Protein AF-A0AAE3HDG9-F1 (afdb_monomer)

Radius of gyration: 16.7 Å; Cα contacts (8 Å, |Δi|>4): 189; chains: 1; bounding box: 44×28×38 Å

Nearest PDB structures (foldseek):
  4u7b-assembly2_G-2  TM=3.051E-01  e=1.682E-01  Drosophila mauritiana
  8r29-assembly1_A  TM=5.264E-01  e=5.907E+00  Amblyomma maculatum
  8s37-assembly1_E  TM=3.810E-01  e=3.129E+00  Klebsiella pneumoniae
  7qoo-assembly1_P  TM=1.709E-01  e=3.843E-01  Homo sapiens

Structure (mmCIF, N/CA/C/O backbone):
data_AF-A0AAE3HDG9-F1
#
_entry.id   AF-A0AAE3HDG9-F1
#
loop_
_atom_site.group_PDB
_atom_site.id
_atom_site.type_symbol
_atom_site.label_atom_id
_atom_site.label_alt_id
_atom_site.label_comp_id
_atom_site.label_asym_id
_atom_site.label_entity_id
_atom_site.label_seq_id
_atom_site.pdbx_PDB_ins_code
_atom_site.Cartn_x
_atom_site.Cartn_y
_atom_site.Cartn_z
_atom_site.occupancy
_atom_site.B_iso_or_equiv
_atom_site.auth_seq_id
_atom_site.auth_comp_id
_atom_site.auth_asym_id
_atom_site.auth_atom_id
_atom_site.pdbx_PDB_model_num
ATOM 1 N N . THR A 1 1 ? 25.015 6.619 13.732 1.00 83.19 1 THR A N 1
ATOM 2 C CA . THR A 1 1 ? 25.661 6.656 12.402 1.00 83.19 1 THR A CA 1
ATOM 3 C C . THR A 1 1 ? 24.804 5.899 11.414 1.00 83.19 1 THR A C 1
ATOM 5 O O . THR A 1 1 ? 24.188 4.919 11.824 1.00 83.19 1 THR A O 1
ATOM 8 N N . ILE A 1 2 ? 24.777 6.331 10.151 1.00 88.38 2 ILE A N 1
ATOM 9 C CA . ILE A 1 2 ? 24.028 5.689 9.052 1.00 88.38 2 ILE A CA 1
ATOM 10 C C . ILE A 1 2 ? 24.358 4.190 8.954 1.00 88.38 2 ILE A C 1
ATOM 12 O O . ILE A 1 2 ? 23.454 3.365 8.882 1.00 88.38 2 ILE A O 1
ATOM 16 N N . GLU A 1 3 ? 25.629 3.827 9.137 1.00 92.56 3 GLU A N 1
ATOM 17 C CA . GLU A 1 3 ? 26.108 2.435 9.155 1.00 92.56 3 GLU A CA 1
ATOM 18 C C . GLU A 1 3 ? 25.416 1.519 10.173 1.00 92.56 3 GLU A C 1
ATOM 20 O O . GLU A 1 3 ? 25.273 0.319 9.955 1.00 92.56 3 GLU A O 1
ATOM 25 N N . ARG A 1 4 ? 24.996 2.055 11.325 1.00 93.44 4 ARG A N 1
ATOM 26 C CA . ARG A 1 4 ? 24.290 1.250 12.333 1.00 93.44 4 ARG A CA 1
ATOM 27 C C . ARG A 1 4 ? 22.851 0.980 11.905 1.00 93.44 4 ARG A C 1
ATOM 29 O O . ARG A 1 4 ? 22.374 -0.130 12.091 1.00 93.44 4 ARG A O 1
ATOM 36 N N . LEU A 1 5 ? 22.186 1.984 11.332 1.00 91.94 5 LEU A N 1
ATOM 37 C CA . LEU A 1 5 ? 20.822 1.840 10.831 1.00 91.94 5 LEU A CA 1
ATOM 38 C C . LEU A 1 5 ? 20.783 0.885 9.633 1.00 91.94 5 LEU A C 1
ATOM 40 O O . LEU A 1 5 ? 19.977 -0.033 9.638 1.00 91.94 5 LEU A O 1
ATOM 44 N N . SER A 1 6 ? 21.700 1.051 8.674 1.00 92.44 6 SER A N 1
ATOM 45 C CA . SER A 1 6 ? 21.807 0.185 7.493 1.00 92.44 6 SER A CA 1
ATOM 46 C C . SER A 1 6 ? 21.998 -1.285 7.875 1.00 92.44 6 SER A C 1
ATOM 48 O O . SER A 1 6 ? 21.221 -2.135 7.452 1.00 92.44 6 SER A O 1
ATOM 50 N N . ARG A 1 7 ? 22.960 -1.585 8.763 1.00 92.19 7 ARG A N 1
ATOM 51 C CA . ARG A 1 7 ? 23.183 -2.962 9.233 1.00 92.19 7 ARG A CA 1
ATOM 52 C C . ARG A 1 7 ? 21.958 -3.545 9.929 1.00 92.19 7 ARG A C 1
ATOM 54 O O . ARG A 1 7 ? 21.565 -4.658 9.602 1.00 92.19 7 ARG A O 1
ATOM 61 N N . ASN A 1 8 ? 21.336 -2.788 10.832 1.00 92.69 8 ASN A N 1
ATOM 62 C CA . ASN A 1 8 ? 20.141 -3.256 11.532 1.00 92.69 8 ASN A CA 1
ATOM 63 C C . ASN A 1 8 ? 18.974 -3.513 10.570 1.00 92.69 8 ASN A C 1
ATOM 65 O O . ASN A 1 8 ? 18.296 -4.518 10.729 1.00 92.69 8 ASN A O 1
ATOM 69 N N . LEU A 1 9 ? 18.765 -2.649 9.569 1.00 90.88 9 LEU A N 1
ATOM 70 C CA . LEU A 1 9 ? 17.730 -2.841 8.550 1.00 90.88 9 LEU A CA 1
ATOM 71 C C . LEU A 1 9 ? 18.028 -4.052 7.664 1.00 90.88 9 LEU A C 1
ATOM 73 O O . LEU A 1 9 ? 17.127 -4.829 7.385 1.00 90.88 9 LEU A O 1
ATOM 77 N N . SER A 1 10 ? 19.289 -4.258 7.275 1.00 90.19 10 SER A N 1
ATOM 78 C CA . SER A 1 10 ? 19.679 -5.413 6.456 1.00 90.19 10 SER A CA 1
ATOM 79 C C . SER A 1 10 ? 19.470 -6.760 7.156 1.00 90.19 10 SER A C 1
ATOM 81 O O . SER A 1 10 ? 19.280 -7.770 6.488 1.00 90.19 10 SER A O 1
ATOM 83 N N . SER A 1 11 ? 19.499 -6.784 8.493 1.00 91.94 11 SER A N 1
ATOM 84 C CA . SER A 1 11 ? 19.237 -7.981 9.297 1.00 91.94 11 SER A CA 1
ATOM 85 C C . SER A 1 11 ? 17.810 -8.050 9.845 1.00 91.94 11 SER A C 1
ATOM 87 O O . SER A 1 11 ? 17.502 -8.971 10.597 1.00 91.94 11 SER A O 1
ATOM 89 N N . PHE A 1 12 ? 16.963 -7.063 9.549 1.00 93.25 12 PHE A N 1
ATOM 90 C CA . PHE A 1 12 ? 15.618 -6.983 10.101 1.00 93.25 12 PHE A CA 1
ATOM 91 C C . PHE A 1 12 ? 14.670 -7.910 9.338 1.00 93.25 12 PHE A C 1
ATOM 93 O O . PHE A 1 12 ? 14.491 -7.771 8.131 1.00 93.25 12 PHE A O 1
ATOM 100 N N . ASN A 1 13 ? 14.057 -8.851 10.050 1.00 94.00 13 ASN A N 1
ATOM 101 C CA . ASN A 1 13 ? 13.148 -9.854 9.493 1.00 94.00 13 ASN A CA 1
ATOM 102 C C . ASN A 1 13 ? 11.793 -9.910 10.222 1.00 94.00 13 ASN A C 1
ATOM 104 O O . ASN A 1 13 ? 11.010 -10.823 9.983 1.00 94.00 13 ASN A O 1
ATOM 108 N N . GLU A 1 14 ? 11.503 -8.933 11.085 1.00 94.69 14 GLU A N 1
ATOM 109 C CA . GLU A 1 14 ? 10.283 -8.863 11.906 1.00 94.69 14 GLU A CA 1
ATOM 110 C C . GLU A 1 14 ? 9.265 -7.854 11.337 1.00 94.69 14 GLU A C 1
ATOM 112 O O . GLU A 1 14 ? 8.496 -7.242 12.078 1.00 94.69 14 GLU A O 1
ATOM 117 N N . THR A 1 15 ? 9.265 -7.641 10.017 1.00 92.06 15 THR A N 1
ATOM 118 C CA . THR A 1 15 ? 8.391 -6.659 9.351 1.00 92.06 15 THR A CA 1
ATOM 119 C C . THR A 1 15 ? 6.914 -6.923 9.621 1.00 92.06 15 THR A C 1
ATOM 121 O O . THR A 1 15 ? 6.191 -5.987 9.948 1.00 92.06 15 THR A O 1
ATOM 124 N N . ASP A 1 16 ? 6.478 -8.182 9.573 1.00 93.12 16 ASP A N 1
ATOM 125 C CA . ASP A 1 16 ? 5.082 -8.537 9.852 1.00 93.12 16 ASP A CA 1
ATOM 126 C C . ASP A 1 16 ? 4.705 -8.169 11.293 1.00 93.12 16 ASP A C 1
ATOM 128 O O . ASP A 1 16 ? 3.701 -7.506 11.530 1.00 93.12 16 ASP A O 1
ATOM 132 N N . GLN A 1 17 ? 5.564 -8.492 12.264 1.00 96.00 17 GLN A N 1
ATOM 133 C CA . GLN A 1 17 ? 5.331 -8.144 13.666 1.00 96.00 17 GLN A CA 1
ATOM 134 C C . GLN A 1 17 ? 5.332 -6.625 13.895 1.00 96.00 17 GLN A C 1
ATOM 136 O O . GLN A 1 17 ? 4.546 -6.122 14.698 1.00 96.00 17 GLN A O 1
ATOM 141 N N . LEU A 1 18 ? 6.193 -5.880 13.197 1.00 95.25 18 LEU A N 1
ATOM 142 C CA . LEU A 1 18 ? 6.191 -4.417 13.228 1.00 95.25 18 LEU A CA 1
ATOM 143 C C . LEU A 1 18 ? 4.853 -3.855 12.735 1.00 95.25 18 LEU A C 1
ATOM 145 O O . LEU A 1 18 ? 4.295 -2.971 13.389 1.00 95.25 18 LEU A O 1
ATOM 149 N N . VAL A 1 19 ? 4.341 -4.376 11.618 1.00 95.31 19 VAL A N 1
A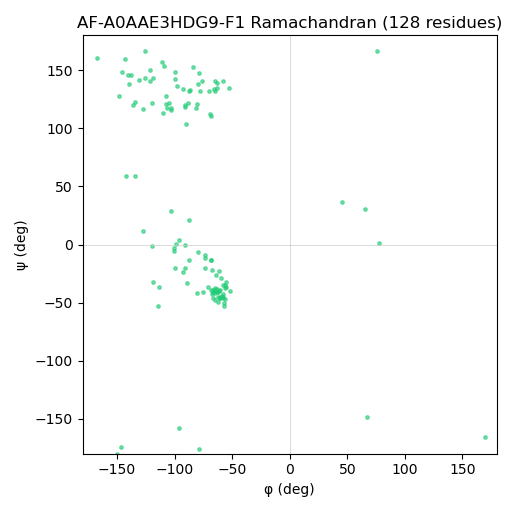TOM 150 C CA . VAL A 1 19 ? 3.045 -3.975 11.059 1.00 95.31 19 VAL A CA 1
ATOM 151 C C . VAL A 1 19 ? 1.921 -4.308 12.037 1.00 95.31 19 VAL A C 1
ATOM 153 O O . VAL A 1 19 ? 1.154 -3.415 12.384 1.00 95.31 19 VAL A O 1
ATOM 156 N N . GLU A 1 20 ? 1.866 -5.528 12.576 1.00 96.50 20 GLU A N 1
ATOM 157 C CA . GLU A 1 20 ? 0.848 -5.917 13.564 1.00 96.50 20 GLU A CA 1
ATOM 158 C C . GLU A 1 20 ? 0.875 -5.026 14.813 1.00 96.50 20 GLU A C 1
ATOM 160 O O . GLU A 1 20 ? -0.160 -4.549 15.280 1.00 96.50 20 GLU A O 1
ATOM 165 N N . ASN A 1 21 ? 2.062 -4.738 15.354 1.00 97.38 21 ASN A N 1
ATOM 166 C CA . ASN A 1 21 ? 2.210 -3.853 16.511 1.00 97.38 21 ASN A CA 1
ATOM 167 C C . ASN A 1 21 ? 1.705 -2.434 16.216 1.00 97.38 21 ASN A C 1
ATOM 169 O O . ASN A 1 21 ? 1.058 -1.806 17.062 1.00 97.38 21 ASN A O 1
ATOM 173 N N . TYR A 1 22 ? 1.987 -1.928 15.016 1.00 96.94 22 TYR A N 1
AT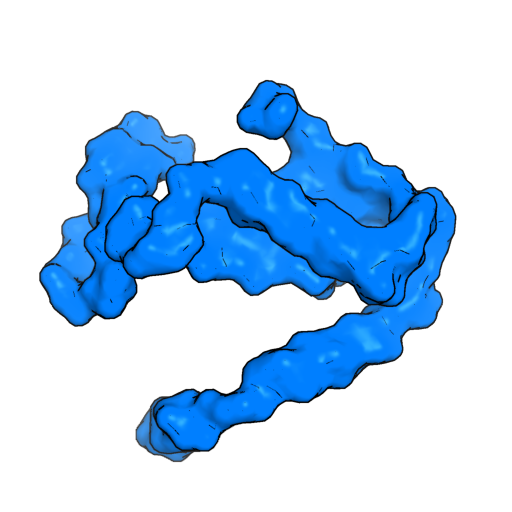OM 174 C CA . TYR A 1 22 ? 1.490 -0.632 14.578 1.00 96.94 22 TYR A CA 1
ATOM 175 C C . TYR A 1 22 ? -0.039 -0.632 14.4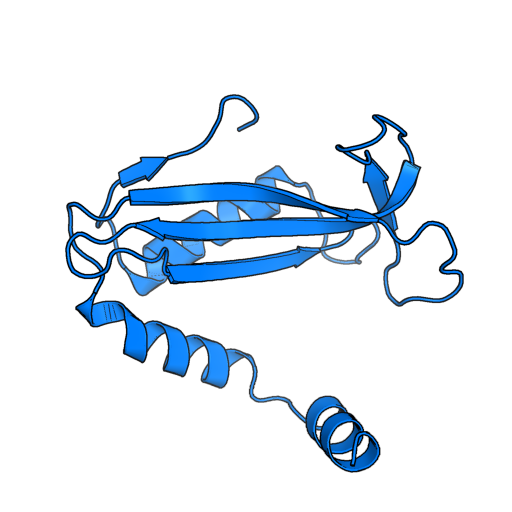43 1.00 96.94 22 TYR A C 1
ATOM 177 O O . TYR A 1 22 ? -0.700 0.240 15.010 1.00 96.94 22 TYR A O 1
ATOM 185 N N . ILE A 1 23 ? -0.610 -1.645 13.788 1.00 96.69 23 ILE A N 1
ATOM 186 C CA . ILE A 1 23 ? -2.061 -1.803 13.629 1.00 96.69 23 ILE A CA 1
ATOM 187 C C . ILE A 1 23 ? -2.760 -1.872 14.989 1.00 96.69 23 ILE A C 1
ATOM 189 O O . ILE A 1 23 ? -3.714 -1.129 15.223 1.00 96.69 23 ILE A O 1
ATOM 193 N N . ASN A 1 24 ? -2.237 -2.666 15.926 1.00 96.69 24 ASN A N 1
ATOM 194 C CA . ASN A 1 24 ? -2.752 -2.751 17.295 1.00 96.69 24 ASN A CA 1
ATOM 195 C C . ASN A 1 24 ? -2.749 -1.388 18.008 1.00 96.69 24 ASN A C 1
ATOM 197 O O . ASN A 1 24 ? -3.662 -1.080 18.775 1.00 96.69 24 ASN A O 1
ATOM 201 N N . THR A 1 25 ? -1.750 -0.543 17.733 1.00 95.31 25 THR A N 1
ATOM 202 C CA . THR A 1 25 ? -1.660 0.808 18.309 1.00 95.31 25 THR A CA 1
ATOM 203 C C . THR A 1 25 ? -2.778 1.713 17.789 1.00 95.31 25 THR A C 1
ATOM 205 O O . THR A 1 25 ? -3.391 2.451 18.564 1.00 95.31 25 THR A O 1
ATOM 208 N N . ILE A 1 26 ? -3.080 1.650 16.490 1.00 94.31 26 ILE A N 1
ATOM 209 C CA . ILE A 1 26 ? -4.078 2.530 15.866 1.00 94.31 26 ILE A CA 1
ATOM 210 C C . ILE A 1 26 ? -5.508 1.979 15.936 1.00 94.31 26 ILE A C 1
ATOM 212 O O . ILE A 1 26 ? -6.457 2.730 15.721 1.00 94.31 26 ILE A O 1
ATOM 216 N N . GLN A 1 27 ? -5.699 0.702 16.281 1.00 93.94 27 GLN A N 1
ATOM 217 C CA . GLN A 1 27 ? -7.003 0.030 16.231 1.00 93.94 27 GLN A CA 1
ATOM 218 C C . GLN A 1 27 ? -8.090 0.734 17.052 1.00 93.94 27 GLN A C 1
ATOM 220 O O . GLN A 1 27 ? -9.228 0.852 16.605 1.00 93.94 27 GLN A O 1
ATOM 225 N N . SER A 1 28 ? -7.736 1.287 18.215 1.00 92.94 28 SER A N 1
ATOM 226 C CA . SER A 1 28 ? -8.671 2.026 19.082 1.00 92.94 28 SER A CA 1
ATOM 227 C C . SER A 1 28 ? -9.160 3.369 18.502 1.00 92.94 28 SER A C 1
ATOM 229 O O . SER A 1 28 ? -10.102 3.985 19.024 1.00 92.94 28 SER A O 1
ATOM 231 N N . LEU A 1 29 ? -8.512 3.852 17.440 1.00 93.31 29 LEU A N 1
ATOM 232 C CA . LEU A 1 29 ? -8.828 5.110 16.763 1.00 93.31 29 LEU A CA 1
ATOM 233 C C . LEU A 1 29 ? -9.838 4.910 15.626 1.00 93.31 29 LEU A C 1
ATOM 235 O O . LEU A 1 29 ? -10.525 5.859 15.247 1.00 93.31 29 LEU A O 1
ATOM 239 N N . ILE A 1 30 ? -9.966 3.678 15.132 1.00 94.56 30 ILE A N 1
ATOM 240 C CA . ILE A 1 30 ? -10.834 3.311 14.015 1.00 94.56 30 ILE A CA 1
ATOM 241 C C . ILE A 1 30 ? -12.251 3.010 14.519 1.00 94.56 30 ILE A C 1
ATOM 243 O O . ILE A 1 30 ? -12.441 2.301 15.505 1.00 94.56 30 ILE A O 1
ATOM 247 N N . ASN A 1 31 ? -13.260 3.569 13.852 1.00 93.88 31 ASN A N 1
ATOM 248 C CA . ASN A 1 31 ? -14.678 3.349 14.142 1.00 93.88 31 ASN A CA 1
ATOM 249 C C . ASN A 1 31 ? -15.537 3.478 12.871 1.00 93.88 31 ASN A C 1
ATOM 251 O O . ASN A 1 31 ? -15.017 3.737 11.789 1.00 93.88 31 ASN A O 1
ATOM 255 N N . ASP A 1 32 ? -16.856 3.304 12.989 1.00 94.75 32 ASP A N 1
ATOM 256 C CA . ASP A 1 32 ? -17.766 3.281 11.831 1.00 94.75 32 ASP A CA 1
ATOM 257 C C . ASP A 1 32 ? -17.789 4.586 11.023 1.00 94.75 32 ASP A C 1
ATOM 259 O O . ASP A 1 32 ? -18.100 4.566 9.834 1.00 94.75 32 ASP A O 1
ATOM 263 N N . ASN A 1 33 ? -17.406 5.707 11.638 1.00 94.38 33 ASN A N 1
ATOM 264 C CA . ASN A 1 33 ? -17.305 7.004 10.970 1.00 94.38 33 ASN A CA 1
ATOM 265 C C . ASN A 1 33 ? -15.908 7.274 10.391 1.00 94.38 33 ASN A C 1
ATOM 267 O O . ASN A 1 33 ? -15.685 8.341 9.821 1.00 94.38 33 ASN A O 1
ATOM 271 N N . THR A 1 34 ? -14.952 6.354 10.550 1.00 95.62 34 THR A N 1
ATOM 272 C CA . THR A 1 34 ? -13.625 6.485 9.945 1.00 95.62 34 THR A CA 1
ATOM 273 C C . THR A 1 34 ? -13.737 6.427 8.429 1.00 95.62 34 THR A C 1
ATOM 275 O O . THR A 1 34 ? -14.388 5.536 7.881 1.00 95.62 34 THR A O 1
ATOM 278 N N . ILE A 1 35 ? -13.063 7.350 7.747 1.00 96.44 35 ILE A N 1
ATOM 279 C CA . ILE A 1 35 ? -12.957 7.353 6.288 1.00 96.44 35 ILE A CA 1
ATOM 280 C C . ILE A 1 35 ? -11.569 6.842 5.920 1.00 96.44 35 ILE A C 1
ATOM 282 O O . ILE A 1 35 ? -10.570 7.457 6.275 1.00 96.44 35 ILE A O 1
ATOM 286 N N . PHE A 1 36 ? -11.507 5.723 5.212 1.00 97.00 36 PHE A N 1
ATOM 287 C CA . PHE A 1 36 ? -10.293 5.193 4.609 1.00 97.00 36 PHE A CA 1
ATOM 288 C C . PHE A 1 36 ? -10.165 5.755 3.196 1.00 97.00 36 PHE A C 1
ATOM 290 O O . PHE A 1 36 ? -10.872 5.315 2.288 1.00 97.00 36 PHE A O 1
ATOM 297 N N . CYS A 1 37 ? -9.285 6.734 3.025 1.00 96.56 37 CYS A N 1
ATOM 298 C CA . CYS A 1 37 ? -8.916 7.279 1.727 1.00 96.56 37 CYS A CA 1
ATOM 299 C C . CYS A 1 37 ? -7.879 6.356 1.092 1.00 96.56 37 CYS A C 1
ATOM 301 O O . CYS A 1 37 ? -6.799 6.189 1.658 1.00 96.56 37 CYS A O 1
ATOM 303 N N . ILE A 1 38 ? -8.217 5.755 -0.044 1.00 96.38 38 ILE A N 1
ATOM 304 C CA . ILE A 1 38 ? -7.345 4.843 -0.784 1.00 96.38 38 ILE A CA 1
ATOM 305 C C . ILE A 1 38 ? -6.875 5.584 -2.023 1.00 96.38 38 ILE A C 1
ATOM 307 O O . ILE A 1 38 ? -7.704 6.009 -2.828 1.00 96.38 38 ILE A O 1
ATOM 311 N N . ASP A 1 39 ? -5.563 5.738 -2.159 1.00 95.31 39 ASP A N 1
ATOM 312 C CA . ASP A 1 39 ? -4.978 6.483 -3.265 1.00 95.31 39 ASP A CA 1
ATOM 313 C C . ASP A 1 39 ? -3.714 5.813 -3.804 1.00 95.31 39 ASP A C 1
ATOM 315 O O . ASP A 1 39 ? -2.952 5.165 -3.078 1.00 95.31 39 ASP A O 1
ATOM 319 N N . GLY A 1 40 ? -3.532 5.942 -5.115 1.00 93.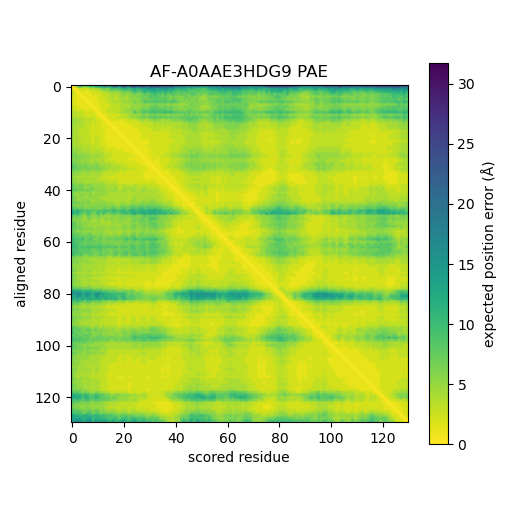81 40 GLY A N 1
ATOM 320 C CA . GLY A 1 40 ? -2.370 5.442 -5.835 1.00 93.81 40 GLY A CA 1
ATOM 321 C C . GLY A 1 40 ? -1.392 6.580 -6.089 1.00 93.81 40 GLY A C 1
ATOM 322 O O . GLY A 1 40 ? -1.792 7.702 -6.376 1.00 93.81 40 GLY A O 1
ATOM 323 N N . SER A 1 41 ? -0.100 6.301 -5.997 1.00 93.12 41 SER A N 1
ATOM 324 C CA . SER A 1 41 ? 0.938 7.276 -6.332 1.00 93.12 41 SER A CA 1
ATOM 325 C C . SER A 1 41 ? 2.157 6.573 -6.918 1.00 93.12 41 SER A C 1
ATOM 327 O O . SER A 1 41 ? 2.154 5.362 -7.139 1.00 93.12 41 SER A O 1
ATOM 329 N N . GLU A 1 42 ? 3.221 7.319 -7.166 1.00 94.50 42 GLU A N 1
ATOM 330 C CA . GLU A 1 42 ? 4.427 6.834 -7.800 1.00 94.50 42 GLU A CA 1
ATOM 331 C C . GLU A 1 42 ? 5.668 7.537 -7.247 1.00 94.50 42 GLU A C 1
ATOM 333 O O . GLU A 1 42 ? 5.659 8.708 -6.869 1.00 94.50 42 GLU A O 1
ATOM 338 N N . ILE A 1 43 ? 6.782 6.810 -7.228 1.00 94.62 43 ILE A N 1
ATOM 339 C CA . ILE A 1 43 ? 8.110 7.365 -6.994 1.00 94.62 43 ILE A CA 1
ATOM 340 C C . ILE A 1 43 ? 8.885 7.283 -8.297 1.00 94.62 43 ILE A C 1
ATOM 342 O O . ILE A 1 43 ? 9.301 6.204 -8.720 1.00 94.62 43 ILE A O 1
ATOM 346 N N . THR A 1 44 ? 9.183 8.442 -8.872 1.00 95.56 44 THR A N 1
ATOM 347 C CA . THR A 1 44 ? 10.087 8.557 -10.017 1.00 95.56 44 THR A CA 1
ATOM 348 C C . THR A 1 44 ? 11.552 8.496 -9.575 1.00 95.56 44 THR A C 1
ATOM 350 O O . THR A 1 44 ? 11.970 9.129 -8.600 1.00 95.56 44 THR A O 1
ATOM 353 N N . LYS A 1 45 ? 12.364 7.764 -10.331 1.00 94.75 45 LYS A N 1
ATOM 354 C CA . LYS A 1 45 ? 13.809 7.559 -10.167 1.00 94.75 45 LYS A CA 1
ATOM 355 C C . LYS A 1 45 ? 14.537 7.717 -11.515 1.00 94.75 45 LYS A C 1
ATOM 357 O O . LYS A 1 45 ? 15.254 6.808 -11.933 1.00 94.75 45 LYS A O 1
ATOM 362 N N . PRO A 1 46 ? 14.430 8.880 -12.185 1.00 92.50 46 PRO A N 1
ATOM 363 C CA . PRO A 1 46 ? 14.871 9.060 -13.577 1.00 92.50 46 PRO A CA 1
ATOM 364 C C . PRO A 1 46 ? 16.365 8.780 -13.806 1.00 92.50 46 PRO A C 1
ATOM 366 O O . PRO A 1 46 ? 16.765 8.347 -14.881 1.00 92.50 46 PRO A O 1
ATOM 369 N N . ASN A 1 47 ? 17.200 8.989 -12.784 1.00 93.69 47 ASN A N 1
ATOM 370 C CA . ASN A 1 47 ? 18.654 8.821 -12.872 1.00 93.69 47 ASN A CA 1
ATOM 371 C C . ASN A 1 47 ? 19.164 7.494 -12.284 1.00 93.69 47 ASN A C 1
ATOM 373 O O . ASN A 1 47 ? 20.370 7.232 -12.306 1.00 93.69 47 ASN A O 1
ATOM 377 N N . SER A 1 48 ? 18.281 6.670 -11.715 1.00 92.00 48 SER A N 1
ATOM 378 C CA . SER A 1 48 ? 18.663 5.387 -11.126 1.00 92.00 48 SER A CA 1
ATOM 379 C C . SER A 1 48 ? 18.913 4.347 -12.215 1.00 92.00 48 SER A C 1
ATOM 381 O O . SER A 1 48 ? 18.214 4.309 -13.224 1.00 92.00 48 SER A O 1
ATOM 383 N N . LYS A 1 49 ? 19.942 3.514 -12.009 1.00 86.44 49 LYS A N 1
ATOM 384 C CA . LYS A 1 49 ? 20.397 2.520 -12.997 1.00 86.44 49 LYS A CA 1
ATOM 385 C C . LYS A 1 49 ? 20.316 1.072 -12.517 1.00 86.44 49 LYS A C 1
ATOM 387 O O . LYS A 1 49 ? 20.135 0.188 -13.340 1.00 86.44 49 LYS A O 1
ATOM 392 N N . VAL A 1 50 ? 20.500 0.825 -11.217 1.00 87.25 50 VAL A N 1
ATOM 393 C CA . VAL A 1 50 ? 20.672 -0.532 -10.663 1.00 87.25 50 VAL A CA 1
ATOM 394 C C . VAL A 1 50 ? 19.961 -0.648 -9.310 1.00 87.25 50 VAL A C 1
ATOM 396 O O . VAL A 1 50 ? 20.595 -0.866 -8.282 1.00 87.25 50 VAL A O 1
ATOM 399 N N . LEU A 1 51 ? 18.650 -0.403 -9.292 1.00 92.56 51 LEU A N 1
ATOM 400 C CA . LEU A 1 51 ? 17.813 -0.671 -8.118 1.00 92.56 51 LEU A CA 1
ATOM 401 C C . LEU A 1 51 ? 17.077 -2.002 -8.304 1.00 92.56 51 LEU A C 1
ATOM 403 O O . LEU A 1 51 ? 16.774 -2.394 -9.432 1.00 92.56 51 LEU A O 1
ATOM 407 N N . GLU A 1 52 ? 16.825 -2.693 -7.196 1.00 91.44 52 GLU A N 1
ATOM 408 C CA . GLU A 1 52 ? 16.103 -3.966 -7.187 1.00 91.44 52 GLU A CA 1
ATOM 409 C C . GLU A 1 52 ? 1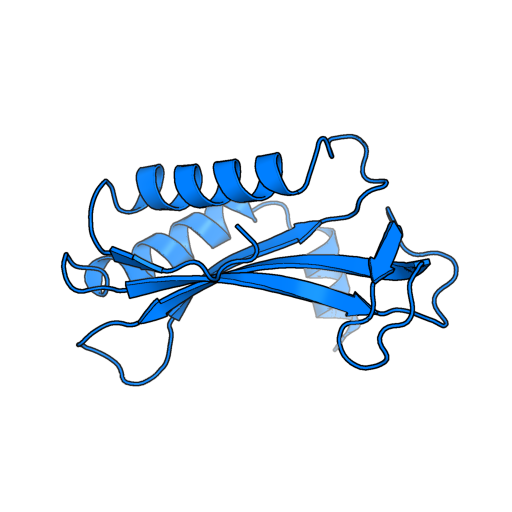4.673 -3.777 -7.695 1.00 91.44 52 GLU A C 1
ATOM 411 O O . GLU A 1 52 ? 14.007 -2.805 -7.332 1.00 91.44 52 GLU A O 1
ATOM 416 N N . ASP A 1 53 ? 14.236 -4.677 -8.577 1.00 93.62 53 ASP A N 1
ATOM 417 C CA . ASP A 1 53 ? 12.925 -4.641 -9.226 1.00 93.62 53 ASP A CA 1
ATOM 418 C C . ASP A 1 53 ? 12.543 -3.249 -9.759 1.00 93.62 53 ASP A C 1
ATOM 420 O O . ASP A 1 53 ? 11.388 -2.843 -9.684 1.00 93.62 53 ASP A O 1
ATOM 424 N N . MET A 1 54 ? 13.500 -2.476 -10.285 1.00 94.75 54 MET A N 1
ATOM 425 C CA . MET A 1 54 ? 13.209 -1.142 -10.815 1.00 94.75 54 MET A CA 1
ATOM 426 C C . MET A 1 54 ? 12.359 -1.245 -12.080 1.00 94.75 54 MET A C 1
ATOM 428 O O . MET A 1 54 ? 12.823 -1.698 -13.127 1.00 94.75 54 MET A O 1
ATOM 432 N N . GLY A 1 55 ? 11.109 -0.818 -11.950 1.00 93.94 55 GLY A N 1
ATOM 433 C CA . GLY A 1 55 ? 10.132 -0.798 -13.019 1.00 93.94 55 GLY A CA 1
ATOM 434 C C . GLY A 1 55 ? 10.041 0.565 -13.686 1.00 93.94 55 GLY A C 1
ATOM 435 O O . GLY A 1 55 ? 10.944 1.402 -13.595 1.00 93.94 55 GLY A O 1
ATOM 436 N N . THR A 1 56 ? 8.906 0.798 -14.329 1.00 94.69 56 THR A N 1
ATOM 437 C CA . THR A 1 56 ? 8.591 2.079 -14.960 1.00 94.69 56 THR A CA 1
ATOM 438 C C . THR A 1 56 ? 7.202 2.550 -14.566 1.00 94.69 56 THR A C 1
ATOM 440 O O . THR A 1 56 ? 6.269 1.751 -14.533 1.00 94.69 56 THR A O 1
ATOM 443 N N . VAL A 1 57 ? 7.058 3.851 -14.349 1.00 95.44 57 VAL A N 1
ATOM 444 C CA . VAL A 1 57 ? 5.817 4.513 -13.942 1.00 95.44 57 VAL A CA 1
ATOM 445 C C . VAL A 1 57 ? 5.471 5.652 -14.899 1.00 95.44 57 VAL A C 1
ATOM 447 O O . VAL A 1 57 ? 6.290 6.077 -15.723 1.00 95.44 57 VAL A O 1
ATOM 450 N N . ARG A 1 58 ? 4.239 6.149 -14.800 1.00 93.19 58 ARG A N 1
ATOM 451 C CA . ARG A 1 58 ? 3.863 7.446 -15.361 1.00 93.19 58 ARG A CA 1
ATOM 452 C C . ARG A 1 58 ? 4.075 8.499 -14.284 1.00 93.19 58 ARG A C 1
ATOM 454 O O . ARG A 1 58 ? 3.426 8.428 -13.253 1.00 93.19 58 ARG A O 1
ATOM 461 N N . ASP A 1 59 ? 4.934 9.471 -14.546 1.00 93.31 59 ASP A N 1
ATOM 462 C CA . ASP A 1 59 ? 5.119 10.625 -13.673 1.00 93.31 59 ASP A CA 1
ATOM 463 C C . ASP A 1 59 ? 3.865 11.508 -13.734 1.00 93.31 59 ASP A C 1
ATOM 465 O O . ASP A 1 59 ? 3.546 12.106 -14.765 1.00 93.31 59 ASP A O 1
ATOM 469 N N . GLY A 1 60 ? 3.123 11.576 -12.635 1.00 88.19 60 GLY A N 1
ATOM 470 C CA . GLY A 1 60 ? 1.920 12.385 -12.503 1.00 88.19 60 GLY A CA 1
ATOM 471 C C . GLY A 1 60 ? 2.192 13.888 -12.529 1.00 88.19 60 GLY A C 1
ATOM 472 O O . GLY A 1 60 ? 1.300 14.653 -12.896 1.00 88.19 60 GLY A O 1
ATOM 473 N N . SER A 1 61 ? 3.417 14.317 -12.211 1.00 90.12 61 SER A N 1
ATOM 474 C CA . SER A 1 61 ? 3.810 15.730 -12.170 1.00 90.12 61 SER A CA 1
ATOM 475 C C . SER A 1 61 ? 4.130 16.282 -13.556 1.00 90.12 61 SER A C 1
ATOM 477 O O . SER A 1 61 ? 3.754 17.408 -13.882 1.00 90.12 61 SER A O 1
ATOM 479 N N . THR A 1 62 ? 4.831 15.503 -14.379 1.00 93.81 62 THR A N 1
ATOM 480 C CA . THR A 1 62 ? 5.238 15.916 -15.734 1.00 93.81 62 THR A CA 1
ATOM 481 C C . THR A 1 62 ? 4.333 15.349 -16.827 1.00 93.81 62 THR A C 1
ATOM 483 O O . THR A 1 62 ? 4.285 15.883 -17.935 1.00 93.81 62 THR A O 1
ATOM 486 N N . GLY A 1 63 ? 3.598 14.277 -16.527 1.00 92.56 63 GLY A N 1
ATOM 487 C CA . GLY A 1 63 ? 2.841 13.492 -17.497 1.00 92.56 63 GLY A CA 1
ATOM 488 C C . GLY A 1 63 ? 3.704 12.536 -18.325 1.00 92.56 63 GLY A C 1
ATOM 489 O O . GLY A 1 63 ? 3.161 11.855 -19.198 1.00 92.56 63 GLY A O 1
ATOM 490 N N . GLU A 1 64 ? 5.017 12.477 -18.076 1.00 95.00 64 GLU A N 1
ATOM 491 C CA . GLU A 1 64 ? 5.927 11.573 -18.772 1.00 95.00 64 GLU A CA 1
ATOM 492 C C . GLU A 1 64 ? 5.590 10.114 -18.445 1.00 95.00 64 GLU A C 1
ATOM 494 O O . GLU A 1 64 ? 5.242 9.758 -17.322 1.00 95.00 64 GLU A O 1
ATOM 499 N N . THR A 1 65 ? 5.671 9.249 -19.450 1.00 93.50 65 THR A N 1
ATOM 500 C CA . THR A 1 65 ? 5.409 7.814 -19.297 1.00 93.50 65 THR A CA 1
ATOM 501 C C . THR A 1 65 ? 6.709 7.041 -19.419 1.00 93.50 65 THR A C 1
ATOM 503 O O . THR A 1 65 ? 7.630 7.479 -20.102 1.00 93.50 65 THR A O 1
ATOM 506 N N . ASN A 1 66 ? 6.765 5.862 -18.803 1.00 92.88 66 ASN A N 1
ATOM 507 C CA . ASN A 1 66 ? 7.942 4.993 -18.796 1.00 92.88 66 ASN A CA 1
ATOM 508 C C . ASN A 1 66 ? 9.160 5.584 -18.063 1.00 92.88 66 ASN A C 1
ATOM 510 O O . ASN A 1 66 ? 10.303 5.273 -18.395 1.00 92.88 66 ASN A O 1
ATOM 514 N N . VAL A 1 67 ? 8.925 6.415 -17.046 1.00 95.62 67 VAL A N 1
ATOM 515 C CA . VAL A 1 67 ? 9.988 6.922 -16.173 1.00 95.62 67 VAL A CA 1
ATOM 516 C C . VAL A 1 67 ? 10.365 5.821 -15.188 1.00 95.62 67 VAL A C 1
ATOM 518 O O . VAL A 1 67 ? 9.483 5.220 -14.580 1.00 95.62 67 VAL A O 1
ATOM 521 N N . ASN A 1 68 ? 11.658 5.545 -15.003 1.00 96.06 68 ASN A N 1
ATOM 522 C CA . ASN A 1 68 ? 12.115 4.561 -14.012 1.00 96.06 68 ASN A CA 1
ATOM 523 C C . ASN A 1 68 ? 11.517 4.870 -12.637 1.00 96.06 68 ASN A C 1
ATOM 525 O O . ASN A 1 68 ? 11.549 6.026 -12.216 1.00 96.06 68 ASN A O 1
ATOM 529 N N . GLY A 1 69 ? 11.003 3.872 -11.920 1.00 95.69 69 GLY A N 1
ATOM 530 C CA . GLY A 1 69 ? 10.329 4.130 -10.652 1.00 95.69 69 GLY A CA 1
ATOM 531 C C . GLY A 1 69 ? 9.580 2.945 -10.057 1.00 95.69 69 GLY A C 1
ATOM 532 O O . GLY A 1 69 ? 9.766 1.800 -10.468 1.00 95.69 69 GLY A O 1
ATOM 533 N N . TYR A 1 70 ? 8.736 3.260 -9.077 1.00 96.44 70 TYR A N 1
ATOM 534 C CA . TYR A 1 70 ? 7.876 2.318 -8.360 1.00 96.44 70 TYR A CA 1
ATOM 535 C C . TYR A 1 70 ? 6.496 2.930 -8.155 1.00 96.44 70 TYR A C 1
ATOM 537 O O . TYR A 1 70 ? 6.395 4.133 -7.919 1.00 96.44 70 TYR A O 1
ATOM 545 N N . ASN A 1 71 ? 5.456 2.107 -8.188 1.00 95.50 71 ASN A N 1
ATOM 546 C CA . ASN A 1 71 ? 4.115 2.521 -7.801 1.00 95.50 71 ASN A CA 1
ATOM 547 C C . ASN A 1 71 ? 3.953 2.402 -6.279 1.00 95.50 71 ASN A C 1
ATOM 549 O O . ASN A 1 71 ? 4.599 1.579 -5.624 1.00 95.50 71 ASN A O 1
ATOM 553 N N . ILE A 1 72 ? 3.075 3.223 -5.722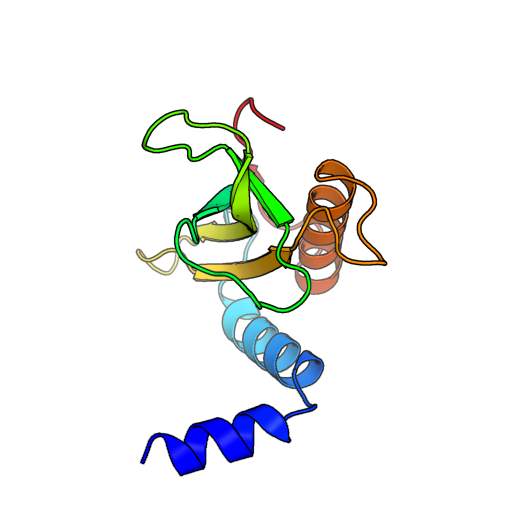 1.00 95.56 72 ILE A N 1
ATOM 554 C CA . ILE A 1 72 ? 2.662 3.221 -4.323 1.00 95.56 72 ILE A CA 1
ATOM 555 C C . ILE A 1 72 ? 1.156 3.020 -4.274 1.00 95.56 72 ILE A C 1
ATOM 557 O O . ILE A 1 72 ? 0.413 3.597 -5.064 1.00 95.56 72 ILE A O 1
ATOM 561 N N . LEU A 1 73 ? 0.712 2.234 -3.304 1.00 96.31 73 LEU A N 1
ATOM 562 C CA . LEU A 1 73 ? -0.666 2.228 -2.850 1.00 96.31 73 LEU A CA 1
ATOM 563 C C . LEU A 1 73 ? -0.700 2.613 -1.373 1.00 96.31 73 LEU A C 1
ATOM 565 O O . LEU A 1 73 ? -0.081 1.93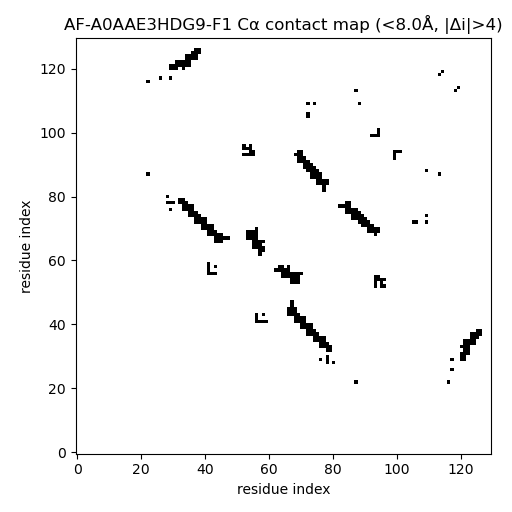8 -0.546 1.00 96.31 73 LEU A O 1
ATOM 569 N N . GLU A 1 74 ? -1.424 3.682 -1.063 1.00 96.62 74 GLU A N 1
ATOM 570 C CA . GLU A 1 74 ? -1.557 4.224 0.285 1.00 96.62 74 GLU A CA 1
ATOM 571 C C . GLU A 1 74 ? -3.018 4.189 0.730 1.00 96.62 74 GLU A C 1
ATOM 573 O O . GLU A 1 74 ? -3.943 4.434 -0.047 1.00 96.62 74 GLU A O 1
ATOM 578 N N . ILE A 1 75 ? -3.222 3.909 2.014 1.00 97.12 75 ILE A N 1
ATOM 579 C CA . ILE A 1 75 ? -4.508 4.055 2.680 1.00 97.12 75 ILE A CA 1
ATOM 580 C C . ILE A 1 75 ? -4.312 4.907 3.920 1.00 97.12 75 ILE A C 1
ATOM 582 O O . ILE A 1 75 ? -3.660 4.483 4.876 1.00 97.12 75 ILE A O 1
ATOM 586 N N . ALA A 1 76 ? -4.954 6.069 3.933 1.00 96.62 76 ALA A N 1
ATOM 587 C CA . ALA A 1 76 ? -4.988 6.957 5.083 1.00 96.62 76 ALA A CA 1
ATOM 588 C C . ALA A 1 76 ? -6.377 6.941 5.736 1.00 96.62 76 ALA A C 1
ATOM 590 O O . ALA A 1 76 ? -7.393 7.168 5.081 1.00 96.62 76 ALA A O 1
ATOM 591 N N . ALA A 1 77 ? -6.429 6.697 7.043 1.00 96.75 77 ALA A N 1
ATOM 592 C CA . ALA A 1 77 ? -7.634 6.801 7.850 1.00 96.75 77 ALA A CA 1
ATOM 593 C C . ALA A 1 77 ? -7.808 8.221 8.399 1.00 96.75 77 ALA A C 1
ATOM 595 O O . ALA A 1 77 ? -6.978 8.726 9.158 1.00 96.75 77 ALA A O 1
ATOM 596 N N . LEU A 1 78 ? -8.940 8.835 8.071 1.00 96.00 78 LEU A N 1
ATOM 597 C CA . LEU A 1 78 ? -9.441 10.044 8.709 1.00 96.00 78 LEU A CA 1
ATOM 598 C C . LEU A 1 78 ? -10.338 9.634 9.873 1.00 96.00 78 LEU A C 1
ATOM 600 O O . LEU A 1 78 ? -11.355 8.960 9.687 1.00 96.00 78 LEU A O 1
ATOM 604 N N . THR A 1 79 ? -9.950 10.024 11.082 1.00 93.88 79 THR A N 1
ATOM 605 C CA . THR A 1 79 ? -10.694 9.709 12.307 1.00 93.88 79 THR A CA 1
ATOM 606 C C . THR A 1 79 ? -11.318 10.975 12.877 1.00 93.88 79 THR A C 1
ATOM 608 O O . THR A 1 79 ? -10.837 12.076 12.650 1.00 93.88 79 THR A O 1
ATOM 611 N N . ASN A 1 80 ? -12.377 10.830 13.667 1.00 87.00 80 ASN A N 1
ATOM 612 C CA . ASN A 1 80 ? -12.979 11.949 14.396 1.00 87.00 80 ASN A CA 1
ATOM 613 C C . ASN A 1 80 ? -12.216 12.327 15.680 1.00 87.00 80 ASN A C 1
ATOM 615 O O . ASN A 1 80 ? -12.591 13.284 16.351 1.00 87.00 80 ASN A O 1
ATOM 619 N N . LYS A 1 81 ? -11.202 11.541 16.064 1.00 79.94 81 LYS A N 1
ATOM 620 C CA . LYS A 1 81 ? -10.426 11.736 17.297 1.00 79.94 81 LYS A CA 1
ATOM 621 C C . LYS A 1 81 ? -9.170 12.580 17.080 1.00 79.94 81 LYS A C 1
ATOM 623 O O . LYS A 1 81 ? -8.667 13.157 18.040 1.00 79.94 81 LYS A O 1
ATOM 628 N N . HIS A 1 82 ? -8.662 12.629 15.849 1.00 79.12 82 HIS A N 1
ATOM 629 C CA . HIS A 1 82 ? -7.416 13.303 15.501 1.00 79.12 82 HIS A CA 1
ATOM 630 C C . HIS A 1 82 ? -7.548 14.040 14.171 1.00 79.12 82 HIS A C 1
ATOM 632 O O . HIS A 1 82 ? -8.063 13.481 13.207 1.00 79.12 82 HIS A O 1
ATOM 638 N N . ASP A 1 83 ? -7.008 15.257 14.116 1.00 82.56 83 ASP A N 1
ATOM 639 C CA . ASP A 1 83 ? -7.048 16.100 12.915 1.00 82.56 83 ASP A CA 1
ATOM 640 C C . ASP A 1 83 ? -6.090 15.624 11.811 1.00 82.56 83 ASP A C 1
ATOM 642 O O . ASP A 1 83 ? -6.256 15.977 10.645 1.00 82.56 83 ASP A O 1
ATOM 646 N N . MET A 1 84 ? -5.071 14.831 12.165 1.00 90.94 84 MET A N 1
ATOM 647 C CA . MET A 1 84 ? -4.100 14.303 11.206 1.00 90.94 84 MET A CA 1
ATOM 648 C C . MET A 1 84 ? -4.520 12.922 10.681 1.00 90.94 84 MET A C 1
ATOM 650 O O . MET A 1 84 ? -4.863 12.053 11.490 1.00 90.94 84 MET A O 1
ATOM 654 N N . PRO A 1 85 ? -4.444 12.689 9.354 1.00 94.12 85 PRO A N 1
ATOM 655 C CA . PRO A 1 85 ? -4.642 11.366 8.777 1.00 94.12 85 PRO A CA 1
ATOM 656 C C . PRO A 1 85 ? -3.651 10.354 9.352 1.00 94.12 85 PRO A C 1
ATOM 658 O O . PRO A 1 85 ? -2.472 10.656 9.548 1.00 94.12 85 PRO A O 1
ATOM 661 N N . ILE A 1 86 ? -4.128 9.138 9.590 1.00 95.44 86 ILE A N 1
ATOM 662 C CA . ILE A 1 86 ? -3.324 8.030 10.102 1.00 95.44 86 ILE A CA 1
ATOM 663 C C . ILE A 1 86 ? -3.057 7.078 8.941 1.00 95.44 86 ILE A C 1
ATOM 665 O O . ILE A 1 86 ? -4.006 6.578 8.345 1.00 95.44 86 ILE A O 1
ATOM 669 N N . SER A 1 87 ? -1.793 6.820 8.609 1.00 95.19 87 SER A N 1
ATOM 670 C CA . SER A 1 87 ? -1.459 5.793 7.614 1.00 95.19 87 SER A CA 1
ATOM 671 C C . SER A 1 87 ? -1.883 4.423 8.143 1.00 95.19 87 SER A C 1
ATOM 673 O O . SER A 1 87 ? -1.635 4.091 9.296 1.00 95.19 87 SER A O 1
ATOM 675 N N . VAL A 1 88 ? -2.579 3.642 7.328 1.00 96.00 88 VAL A N 1
ATOM 676 C CA . VAL A 1 88 ? -3.074 2.303 7.685 1.00 96.00 88 VAL A CA 1
ATOM 677 C C . VAL A 1 88 ? -2.371 1.238 6.865 1.00 96.00 88 VAL A C 1
ATOM 679 O O . VAL A 1 88 ? -2.097 0.147 7.356 1.00 96.00 88 VAL A O 1
ATOM 682 N N . TYR A 1 89 ? -2.096 1.554 5.607 1.00 96.44 89 TYR A N 1
ATOM 683 C CA . TYR A 1 89 ? -1.462 0.652 4.671 1.00 96.44 89 TYR A CA 1
ATOM 684 C C . TYR A 1 89 ? -0.623 1.479 3.713 1.00 96.44 89 TYR A C 1
ATOM 686 O O . TYR A 1 89 ? -1.137 2.412 3.104 1.00 96.44 89 TYR A O 1
ATOM 694 N N . SER A 1 90 ? 0.642 1.107 3.566 1.00 95.44 90 SER A N 1
ATOM 695 C CA . SER A 1 90 ? 1.554 1.713 2.608 1.00 95.44 90 SER A CA 1
ATOM 696 C C . SER A 1 90 ? 2.331 0.608 1.926 1.00 95.44 90 SER A C 1
ATOM 698 O O . SER A 1 90 ? 3.019 -0.174 2.590 1.00 95.44 90 SER A O 1
ATOM 700 N N . LYS A 1 91 ? 2.210 0.511 0.605 1.00 95.38 91 LYS A N 1
ATOM 701 C CA . LYS A 1 91 ? 2.943 -0.487 -0.165 1.00 95.38 91 LYS A CA 1
ATOM 702 C C . LYS A 1 91 ? 3.572 0.123 -1.397 1.00 95.38 91 LYS A C 1
ATOM 704 O O . LYS A 1 91 ? 2.879 0.623 -2.276 1.00 95.38 91 LYS A O 1
ATOM 709 N N . ILE A 1 92 ? 4.887 -0.029 -1.484 1.00 94.56 92 ILE A N 1
ATOM 710 C CA . ILE A 1 92 ? 5.653 0.194 -2.705 1.00 94.56 92 ILE A CA 1
ATOM 711 C C . ILE A 1 92 ? 5.659 -1.117 -3.492 1.00 94.56 92 ILE A C 1
ATOM 713 O O . ILE A 1 92 ? 5.919 -2.184 -2.931 1.00 94.56 92 ILE A O 1
ATOM 717 N N . TYR A 1 93 ? 5.373 -1.051 -4.785 1.00 95.06 93 TYR A N 1
ATOM 718 C CA . TYR A 1 93 ? 5.428 -2.201 -5.678 1.00 95.06 93 TYR A CA 1
ATOM 719 C C . TYR A 1 93 ? 5.943 -1.800 -7.059 1.00 95.06 93 TYR A C 1
ATOM 721 O O . TYR A 1 93 ? 5.934 -0.634 -7.452 1.00 95.06 93 TYR A O 1
ATOM 729 N N . SER A 1 94 ? 6.425 -2.793 -7.796 1.00 94.81 94 SER A N 1
ATOM 730 C CA . SER A 1 94 ? 6.963 -2.612 -9.138 1.00 94.81 94 SER A CA 1
ATOM 731 C C . SER A 1 94 ? 6.273 -3.535 -10.123 1.00 94.81 94 SER A C 1
ATOM 733 O O . SER A 1 94 ? 5.990 -4.690 -9.801 1.00 94.81 94 SER A O 1
ATOM 735 N N . ASN A 1 95 ? 6.067 -3.041 -11.341 1.00 90.44 95 ASN A N 1
ATOM 736 C CA . ASN A 1 95 ? 5.497 -3.809 -12.441 1.00 90.44 95 ASN A CA 1
ATOM 737 C C . ASN A 1 95 ? 6.422 -4.927 -12.957 1.00 90.44 95 ASN A C 1
ATOM 739 O O . ASN A 1 95 ? 5.958 -5.798 -13.689 1.00 90.44 95 ASN A O 1
ATOM 743 N N . VAL A 1 96 ? 7.706 -4.918 -12.580 1.00 93.56 96 VAL A N 1
ATOM 744 C CA . VAL A 1 96 ? 8.673 -5.975 -12.934 1.00 93.56 96 VAL A CA 1
ATOM 745 C C . VAL A 1 96 ? 8.930 -6.971 -11.801 1.00 93.56 96 VAL A C 1
ATOM 747 O O . VAL A 1 96 ? 9.631 -7.959 -12.015 1.00 93.56 96 VAL A O 1
ATOM 750 N N . CYS A 1 97 ? 8.374 -6.736 -10.607 1.00 91.88 97 CYS A N 1
ATOM 751 C CA . CYS A 1 97 ? 8.529 -7.650 -9.479 1.00 91.88 97 CYS A CA 1
ATOM 752 C C . CYS A 1 97 ? 7.893 -9.010 -9.809 1.00 91.88 97 CYS A C 1
ATOM 754 O O . CYS A 1 97 ? 6.807 -9.075 -10.386 1.00 91.88 97 CYS A O 1
ATOM 756 N N . LYS A 1 98 ? 8.548 -10.109 -9.423 1.00 90.06 98 LYS A N 1
ATOM 757 C CA . LYS A 1 98 ? 8.166 -11.476 -9.827 1.00 90.06 98 LYS A CA 1
ATOM 758 C C . LYS A 1 98 ? 6.714 -11.847 -9.497 1.00 90.06 98 LYS A C 1
ATOM 760 O O . LYS A 1 98 ? 6.077 -12.559 -10.269 1.00 90.06 98 LYS A O 1
ATOM 765 N N . ASP A 1 99 ? 6.206 -11.370 -8.364 1.00 89.88 99 ASP A N 1
ATOM 766 C CA . ASP A 1 99 ? 4.863 -11.701 -7.872 1.00 89.88 99 ASP A CA 1
ATOM 767 C C . ASP A 1 99 ? 3.803 -10.652 -8.256 1.00 89.88 99 ASP A C 1
ATOM 769 O O . ASP A 1 99 ? 2.635 -10.760 -7.858 1.00 89.88 99 ASP A O 1
ATOM 773 N N . PHE A 1 100 ? 4.189 -9.633 -9.033 1.00 93.25 100 PHE A N 1
ATOM 774 C CA . PHE A 1 100 ? 3.265 -8.629 -9.537 1.00 93.25 100 PHE A CA 1
ATOM 775 C C . PHE A 1 100 ? 2.334 -9.235 -10.593 1.00 93.25 100 PHE A C 1
ATOM 777 O O . PHE A 1 100 ? 2.763 -9.916 -11.522 1.00 93.25 100 PHE A O 1
ATOM 784 N N . LYS A 1 101 ? 1.032 -8.973 -10.447 1.00 94.00 101 LYS A N 1
ATOM 785 C CA . LYS A 1 101 ? 0.001 -9.425 -11.396 1.00 94.00 101 LYS A CA 1
ATOM 786 C C . LYS A 1 101 ? -0.667 -8.255 -12.105 1.00 94.00 101 LYS A C 1
ATOM 788 O O . LYS A 1 101 ? -0.754 -8.245 -13.327 1.00 94.00 101 LYS A O 1
ATOM 793 N N . SER A 1 102 ? -1.172 -7.298 -11.334 1.00 93.75 102 SER A N 1
ATOM 794 C CA . SER A 1 102 ? -1.809 -6.075 -11.823 1.00 93.75 102 SER A CA 1
ATOM 795 C C . SER A 1 102 ? -1.990 -5.084 -10.676 1.00 93.75 102 SER A C 1
ATOM 797 O O . SER A 1 102 ? -2.027 -5.490 -9.514 1.00 93.75 102 SER A O 1
ATOM 799 N N . GLU A 1 103 ? -2.179 -3.806 -10.999 1.00 92.00 103 GLU A N 1
ATOM 800 C CA . GLU A 1 103 ? -2.489 -2.756 -10.016 1.00 92.00 103 GLU A CA 1
ATOM 801 C C . GLU A 1 103 ? -3.783 -3.073 -9.254 1.00 92.00 103 GLU A C 1
ATOM 803 O O . GLU A 1 103 ? -3.786 -3.079 -8.027 1.00 92.00 103 GLU A O 1
ATOM 808 N N . ASN A 1 104 ? -4.833 -3.518 -9.956 1.00 93.44 104 ASN A N 1
ATOM 809 C CA . ASN A 1 104 ? -6.090 -3.954 -9.332 1.00 93.44 104 ASN A CA 1
ATOM 810 C C . ASN A 1 104 ? -5.879 -5.075 -8.304 1.00 93.44 104 ASN A C 1
ATOM 812 O O . ASN A 1 104 ? -6.586 -5.142 -7.301 1.00 93.44 104 ASN A O 1
ATOM 816 N N . THR A 1 105 ? -4.917 -5.973 -8.542 1.00 95.62 105 THR A N 1
ATOM 817 C CA . THR A 1 105 ? -4.596 -7.035 -7.579 1.00 95.62 105 THR A CA 1
ATOM 818 C C . THR A 1 105 ? -4.009 -6.448 -6.296 1.00 95.62 105 THR A C 1
ATOM 820 O O . THR A 1 105 ? -4.332 -6.921 -5.208 1.00 95.62 105 THR A O 1
ATOM 823 N N . GLU A 1 106 ? -3.171 -5.418 -6.400 1.00 95.19 106 GLU A N 1
ATOM 824 C CA . GLU A 1 106 ? -2.613 -4.721 -5.239 1.00 95.19 106 GLU A CA 1
ATOM 825 C C . GLU A 1 106 ? -3.692 -3.935 -4.480 1.00 95.19 106 GLU A C 1
ATOM 827 O O . GLU A 1 106 ? -3.746 -4.014 -3.253 1.00 95.19 106 GLU A O 1
ATOM 832 N N . THR A 1 107 ? -4.627 -3.295 -5.187 1.00 95.00 107 THR A N 1
ATOM 833 C CA . THR A 1 107 ? -5.803 -2.650 -4.577 1.00 95.00 107 THR A CA 1
ATOM 834 C C . THR A 1 107 ? -6.679 -3.639 -3.813 1.00 95.00 107 THR A C 1
ATOM 836 O O . THR A 1 107 ? -7.080 -3.382 -2.681 1.00 95.00 107 THR A O 1
ATOM 839 N N . LEU A 1 108 ? -6.969 -4.805 -4.392 1.00 95.69 108 LEU A N 1
ATOM 840 C CA . LEU A 1 108 ? -7.778 -5.816 -3.710 1.00 95.69 108 LEU A CA 1
ATOM 841 C C . LEU A 1 108 ? -7.080 -6.360 -2.456 1.00 95.69 108 LEU A C 1
ATOM 843 O O . LEU A 1 108 ? -7.738 -6.527 -1.430 1.00 95.69 108 LEU A O 1
ATOM 847 N N . LYS A 1 109 ? -5.756 -6.570 -2.503 1.00 96.19 109 LYS A N 1
ATOM 848 C CA . LYS A 1 109 ? -4.964 -6.972 -1.326 1.00 96.19 109 LYS A CA 1
ATOM 849 C C . LYS A 1 109 ? -5.034 -5.931 -0.209 1.00 96.19 109 LYS A C 1
ATOM 851 O O . LYS A 1 109 ? -5.102 -6.297 0.960 1.00 96.19 109 LYS A O 1
ATOM 856 N N . SER A 1 110 ? -5.019 -4.644 -0.548 1.00 95.81 110 SER A N 1
ATOM 857 C CA . SER A 1 110 ? -5.072 -3.571 0.448 1.00 95.81 110 SER A CA 1
ATOM 858 C C . SER A 1 110 ? -6.458 -3.461 1.105 1.00 95.81 110 SER A C 1
ATOM 860 O O . SER A 1 110 ? -6.569 -3.281 2.319 1.00 95.81 110 SER A O 1
ATOM 862 N N . LEU A 1 111 ? -7.527 -3.681 0.335 1.00 95.75 111 LEU A N 1
ATOM 863 C CA . LEU A 1 111 ? -8.892 -3.789 0.857 1.00 95.75 111 LEU A CA 1
ATOM 864 C C . LEU A 1 111 ? -9.067 -5.016 1.760 1.00 95.75 111 LEU A C 1
ATOM 866 O O . LEU A 1 111 ? -9.713 -4.928 2.807 1.00 95.75 111 LEU A O 1
ATOM 870 N N . GLU A 1 112 ? -8.489 -6.152 1.370 1.00 96.69 112 GLU A N 1
ATOM 871 C CA . GLU A 1 112 ? -8.481 -7.369 2.183 1.00 96.69 112 GLU A CA 1
ATOM 872 C C . GLU A 1 112 ? -7.722 -7.156 3.496 1.00 96.69 112 GLU A C 1
ATOM 874 O O . GLU A 1 112 ? -8.229 -7.541 4.548 1.00 96.69 112 GLU A O 1
ATOM 879 N N . PHE A 1 113 ? -6.585 -6.455 3.457 1.00 96.31 113 PHE A N 1
ATOM 880 C CA . PHE A 1 113 ? -5.833 -6.061 4.646 1.00 96.31 113 PHE A CA 1
ATOM 881 C C . PHE A 1 113 ? -6.695 -5.241 5.619 1.00 96.31 113 PHE A C 1
ATOM 883 O O . PHE A 1 113 ? -6.849 -5.632 6.776 1.00 96.31 113 PHE A O 1
ATOM 890 N N . ILE A 1 114 ? -7.349 -4.159 5.163 1.00 95.69 114 ILE A N 1
ATOM 891 C CA . ILE A 1 114 ? -8.255 -3.379 6.033 1.00 95.69 114 ILE A CA 1
ATOM 892 C C . ILE A 1 114 ? -9.332 -4.286 6.627 1.00 95.69 114 ILE A C 1
ATOM 894 O O . ILE A 1 114 ? -9.615 -4.217 7.823 1.00 95.69 114 ILE A O 1
ATOM 898 N N . ARG A 1 115 ? -9.952 -5.128 5.796 1.00 95.19 115 ARG A N 1
ATOM 899 C CA . ARG A 1 115 ? -11.039 -6.002 6.234 1.00 95.19 115 ARG A CA 1
ATOM 900 C C . ARG A 1 115 ? -10.575 -7.012 7.280 1.00 95.19 115 ARG A C 1
ATOM 902 O O . ARG A 1 115 ? -11.326 -7.285 8.213 1.00 95.19 115 ARG A O 1
ATOM 909 N N . ALA A 1 116 ? -9.369 -7.554 7.143 1.00 96.12 116 ALA A N 1
ATOM 910 C CA . ALA A 1 116 ? -8.797 -8.496 8.095 1.00 96.12 116 ALA A CA 1
ATOM 911 C C . ALA A 1 116 ? -8.521 -7.840 9.459 1.00 96.12 116 ALA A C 1
ATOM 913 O O . ALA A 1 116 ? -8.831 -8.436 10.489 1.00 96.12 116 ALA A O 1
ATOM 914 N N . HIS A 1 117 ? -8.008 -6.605 9.475 1.00 95.62 117 HIS A N 1
ATOM 915 C CA . HIS A 1 117 ? -7.602 -5.926 10.713 1.00 95.62 117 HIS A CA 1
ATOM 916 C C . HIS A 1 117 ? -8.714 -5.118 11.399 1.00 95.62 117 HIS A C 1
ATOM 918 O O . HIS A 1 117 ? -8.758 -5.029 12.628 1.00 95.62 117 HIS A O 1
ATOM 924 N N . PHE A 1 118 ? -9.628 -4.528 10.626 1.00 94.75 118 PHE A N 1
ATOM 925 C CA . PHE A 1 118 ? -10.669 -3.622 11.132 1.00 94.75 118 PHE A CA 1
ATOM 926 C C . PHE A 1 118 ? -12.094 -4.117 10.852 1.00 94.75 118 PHE A C 1
ATOM 928 O O . PHE A 1 118 ? -13.064 -3.475 11.251 1.00 94.75 118 PHE A O 1
ATOM 935 N N . GLY A 1 119 ? -12.257 -5.260 10.181 1.00 93.00 119 GLY A N 1
ATOM 936 C CA . GLY A 1 119 ? -13.569 -5.789 9.820 1.00 93.00 119 GLY A CA 1
ATOM 937 C C . GLY A 1 119 ? -14.294 -4.923 8.785 1.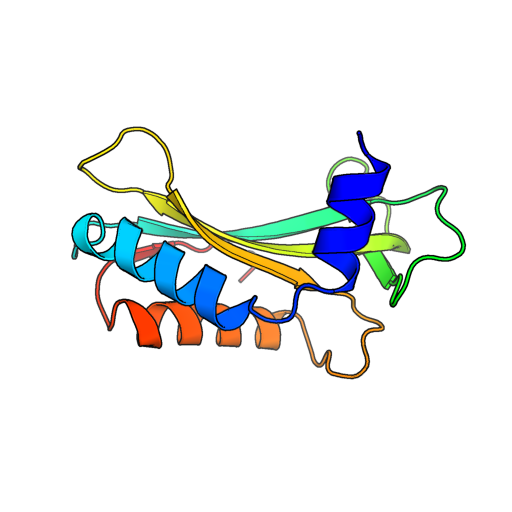00 93.00 119 GLY A C 1
ATOM 938 O O . GLY A 1 119 ? -13.692 -4.280 7.927 1.00 93.00 119 GLY A O 1
ATOM 939 N N . ASN A 1 120 ? -15.626 -4.896 8.864 1.00 90.88 120 ASN A N 1
ATOM 940 C CA . ASN A 1 120 ? -16.472 -4.113 7.953 1.00 90.88 120 ASN A CA 1
ATOM 941 C C . ASN A 1 120 ? -16.707 -2.665 8.431 1.00 90.88 120 ASN A C 1
ATOM 943 O O . ASN A 1 120 ? -17.661 -2.024 7.999 1.00 90.88 120 ASN A O 1
ATOM 947 N N . VAL A 1 121 ? -15.837 -2.150 9.298 1.00 92.50 121 VAL A N 1
ATOM 948 C CA . VAL A 1 121 ? -15.936 -0.817 9.903 1.00 92.50 121 VAL A CA 1
ATOM 949 C C . VAL A 1 121 ? -15.467 0.265 8.926 1.00 92.50 121 VAL A C 1
ATOM 951 O O . VAL A 1 121 ? -14.564 0.034 8.116 1.00 92.50 121 VAL A O 1
ATOM 954 N N . GLY A 1 122 ? -16.071 1.451 9.003 1.00 93.50 122 GLY A N 1
ATOM 955 C CA . GLY A 1 122 ? -15.650 2.649 8.276 1.00 93.50 122 GLY A CA 1
ATOM 956 C C . GLY A 1 122 ? -16.005 2.670 6.785 1.00 93.50 122 GLY A C 1
ATOM 957 O O . GLY A 1 122 ? -16.352 1.658 6.165 1.00 93.50 122 GLY A O 1
ATOM 958 N N . ILE A 1 123 ? -15.874 3.851 6.191 1.00 95.44 123 ILE A N 1
ATOM 959 C CA . ILE A 1 123 ? -16.209 4.167 4.799 1.00 95.44 123 ILE A CA 1
ATOM 960 C C . ILE A 1 123 ? -14.936 4.108 3.958 1.00 95.44 123 ILE A C 1
ATOM 962 O O . ILE A 1 123 ? -13.900 4.608 4.377 1.00 95.44 123 ILE A O 1
ATOM 966 N N . LYS A 1 124 ? -15.000 3.504 2.770 1.00 95.56 124 LYS A N 1
ATOM 967 C CA . LYS A 1 124 ? -13.861 3.409 1.850 1.00 95.56 124 LYS A CA 1
ATOM 968 C C . LYS A 1 124 ? -14.087 4.432 0.747 1.00 95.56 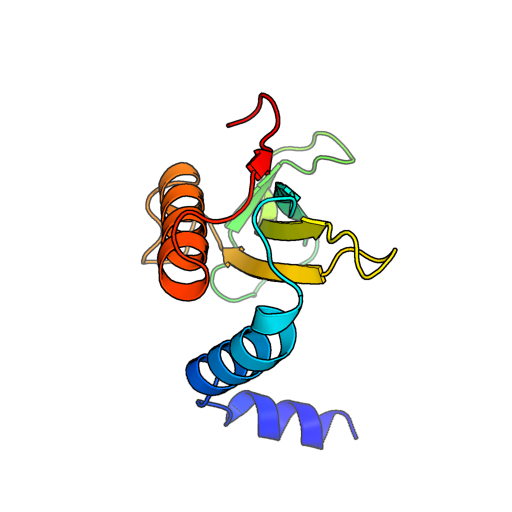124 LYS A C 1
ATOM 970 O O . LYS A 1 124 ? -15.084 4.344 0.033 1.00 95.56 124 LYS A O 1
ATOM 975 N N . ALA A 1 125 ? -13.208 5.420 0.668 1.00 95.75 125 ALA A N 1
ATOM 976 C CA . ALA A 1 125 ? -13.253 6.484 -0.318 1.00 95.75 125 ALA A CA 1
ATOM 977 C C . ALA A 1 125 ? -12.146 6.242 -1.344 1.00 95.75 125 ALA A C 1
ATOM 979 O O . ALA A 1 125 ? -10.967 6.227 -0.995 1.00 95.75 125 ALA A O 1
ATOM 980 N N . LEU A 1 126 ? -12.554 6.039 -2.592 1.00 94.94 126 LEU A N 1
ATOM 981 C CA . LEU A 1 126 ? -11.675 5.895 -3.744 1.00 94.94 126 LEU A CA 1
ATOM 982 C C . LEU A 1 126 ? -12.033 6.987 -4.751 1.00 94.94 126 LEU A C 1
ATOM 984 O O . LEU A 1 126 ? -13.185 7.435 -4.803 1.00 94.94 126 LEU A O 1
ATOM 988 N N . ASP A 1 127 ? -11.053 7.432 -5.528 1.00 92.00 127 ASP A N 1
ATOM 989 C CA . ASP A 1 127 ? -11.299 8.355 -6.627 1.00 92.00 127 ASP A CA 1
ATOM 990 C C . ASP A 1 127 ? -11.870 7.618 -7.860 1.00 92.00 127 ASP A C 1
ATOM 992 O O . ASP A 1 127 ? -12.178 6.428 -7.820 1.00 92.00 127 ASP A O 1
ATOM 996 N N . ARG A 1 128 ? -12.061 8.336 -8.974 1.00 89.00 128 ARG A N 1
ATOM 997 C CA . ARG A 1 128 ? -12.610 7.746 -10.211 1.00 89.00 128 ARG A CA 1
ATOM 998 C C . ARG A 1 128 ? -11.624 6.842 -10.957 1.00 89.00 128 ARG A C 1
ATOM 1000 O O . ARG A 1 128 ? -12.022 6.257 -11.960 1.00 89.00 128 ARG A O 1
ATOM 1007 N N . GLY A 1 129 ? -10.357 6.805 -10.552 1.00 82.38 129 GLY A N 1
ATOM 1008 C CA . GLY A 1 129 ? -9.337 5.957 -11.161 1.00 82.38 129 GLY A CA 1
ATOM 1009 C C . GLY A 1 129 ? -9.478 4.477 -10.799 1.00 82.38 129 GLY A C 1
ATOM 1010 O O . GLY A 1 129 ? -8.833 3.654 -11.447 1.00 82.38 129 GLY A O 1
ATOM 1011 N N . TYR A 1 130 ? -10.323 4.152 -9.813 1.00 80.75 130 TYR A N 1
ATOM 1012 C CA . TYR A 1 130 ? -10.574 2.803 -9.297 1.00 80.75 130 TYR A CA 1
ATOM 1013 C C . TYR A 1 130 ? -11.869 2.160 -9.808 1.00 80.75 130 TYR A C 1
ATOM 1015 O O . TYR A 1 130 ? -12.871 2.882 -10.028 1.00 80.75 130 TYR A O 1
#

Sequence (130 aa):
TIERLSRNLSSFNETDQLVENYINTIQSLINDNTIFCIDGSEITKPNSKVLEDMGTVRDGSTGETNVNGYNILEIAALTNKHDMPISVYSKIYSNVCKDFKSENTETLKSLEFIRAHFGNVGIKALDRGY

Foldseek 3Di:
DVVVVVVCVVPDDCVVVVLVVLLVVCQVQFFQAKEKEKDKDWDFDQPDDDDPLFAWAQHPVVRDGRGTTWMKIWIWIDGPVDPDTDTNDIDTGHPRDPPDDDPVVVVVVVVVSCCVSRNPGYHYDYDPVD

Organism: NCBI:txid502115

Solvent-accessible surface area (backbone atoms only — not comparable to full-atom values): 7720 Å² total; per-residue (Å²): 110,72,71,59,55,52,53,52,57,76,70,59,80,56,62,68,59,52,51,51,55,51,48,64,68,50,50,86,65,63,43,69,82,18,36,36,41,47,49,77,51,69,48,80,35,79,87,67,87,84,61,85,54,63,20,58,32,63,40,84,90,81,66,46,68,72,37,33,20,30,41,32,44,38,27,34,34,42,35,95,87,46,96,64,69,39,81,76,43,80,44,79,47,27,84,61,32,90,87,56,87,49,71,70,57,54,53,51,52,53,53,50,50,48,37,73,77,58,44,92,54,34,44,80,46,66,62,89,90,109

pLDDT: mean 93.44, std 3.47, range [79.12, 97.38]

Secondary structure (DSSP, 8-state):
-HHHHHHHHHT---HHHHHHHHHHHHGGG--TT-EEEEEEEEEE-TT--S-TT-EEE--TTT--SSEEEEEEEEEEEE-SS-SS-EEEEEEEE-TTSTT---HHHHHHHHHHHHHHHHTT-SEEEE-TT-

Mean predicted aligned error: 4.26 Å